Protein AF-A0A6C0BZL2-F1 (afdb_monomer)

Secondary structure (DSSP, 8-state):
-HHHHHHHHHHHHHHHHHHHHHTS--SSPPSS-HHHHHHHHHHHHHH---GGG---TTS-HHHHHHHHHHHHHTTHHHHHHHHHHHHS---S-------GGGHHHHHHHHTTTT--

InterPro domains:
  IPR025161 Insertion element IS402-like domain [PF13340] (23-81)

Organism: NCBI:txid107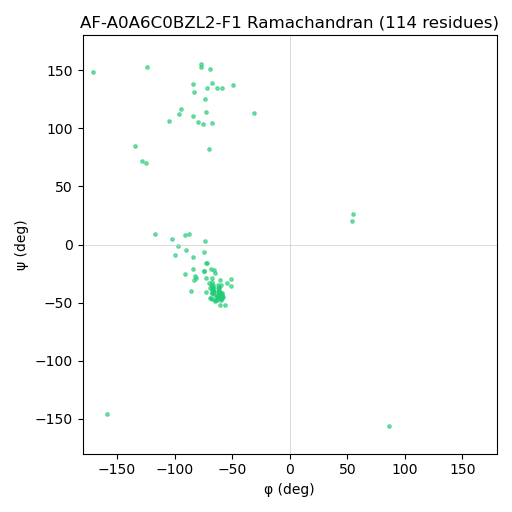0528

Radius of gyration: 16.45 Å; Cα contacts (8 Å, |Δi|>4): 42; chains: 1; bounding box: 38×40×42 Å

Sequence (116 aa):
MQSASTRNAIAHAVHSYETQRIRTPQGRRRKLSVAYILERIFYVCNTECQWSQLEVPESSYKTVYHYFNLWFEARLFENVFYAGLTVRQPVGGFVVVDSENRHNARRKAQRRDYVE

pLDDT: mean 76.73, std 18.31, range [37.59, 93.94]

Foldseek 3Di:
DPPVVLLVQLVVLVVVVVVVCVVPPDDDDDPDDPVVLSVQVVVCVVVVDDLQPRDDPVDHSVVSVVVVVVVVVVVSSVVSVVVVVVVDDCPDDDDDDDPPPPPPVVVVVVVVVPPD

Solvent-accessible surface area (backbone atoms only — not comparable to full-atom values): 7361 Å² total; per-residue (Å²): 128,70,65,64,60,54,51,49,50,44,51,50,53,51,51,56,52,50,57,58,44,64,77,59,74,78,77,80,83,78,86,71,55,70,67,58,43,50,53,53,50,51,47,35,71,74,66,69,52,58,64,91,73,46,87,39,97,93,63,50,38,65,57,45,50,51,53,51,52,53,43,52,75,69,37,49,65,58,51,47,51,52,54,56,52,69,72,50,73,88,69,90,74,88,82,87,80,85,74,82,78,63,68,70,65,53,59,63,58,65,62,61,79,73,75,125

Structure (mmCIF, N/CA/C/O backbone):
data_AF-A0A6C0BZL2-F1
#
_entry.id   AF-A0A6C0BZL2-F1
#
loop_
_atom_site.group_PDB
_atom_site.id
_atom_site.type_symbol
_atom_site.label_atom_id
_atom_site.label_alt_id
_atom_site.label_comp_id
_atom_site.label_asym_id
_atom_site.label_entity_id
_atom_site.label_seq_id
_atom_site.pdbx_PDB_ins_code
_atom_site.Cartn_x
_atom_site.Cartn_y
_atom_site.Cartn_z
_atom_site.occupancy
_atom_site.B_iso_or_equiv
_atom_site.auth_seq_id
_atom_site.auth_comp_id
_atom_site.auth_asym_id
_atom_site.auth_atom_id
_atom_site.pdbx_PDB_model_num
ATOM 1 N N . MET A 1 1 ? 14.470 11.043 -10.102 1.00 38.84 1 MET A N 1
ATOM 2 C CA . MET A 1 1 ? 13.172 11.512 -10.652 1.00 38.84 1 MET A CA 1
ATOM 3 C C . MET A 1 1 ? 12.152 10.405 -10.969 1.00 38.84 1 MET A C 1
ATOM 5 O O . MET A 1 1 ? 10.986 10.743 -11.098 1.00 38.84 1 MET A O 1
ATOM 9 N N . GLN A 1 2 ? 12.510 9.111 -11.054 1.00 51.00 2 GLN A N 1
ATOM 10 C CA . GLN A 1 2 ? 11.554 8.033 -11.404 1.00 51.00 2 GLN A CA 1
ATOM 11 C C . GLN A 1 2 ? 10.565 7.648 -10.275 1.00 51.00 2 GLN A C 1
ATOM 13 O O . GLN A 1 2 ? 9.478 7.157 -10.562 1.00 51.00 2 GLN A O 1
ATOM 18 N N . SER A 1 3 ? 10.885 7.907 -8.998 1.00 57.72 3 SER A N 1
ATOM 19 C CA . SER A 1 3 ? 10.074 7.428 -7.861 1.00 57.72 3 SER A C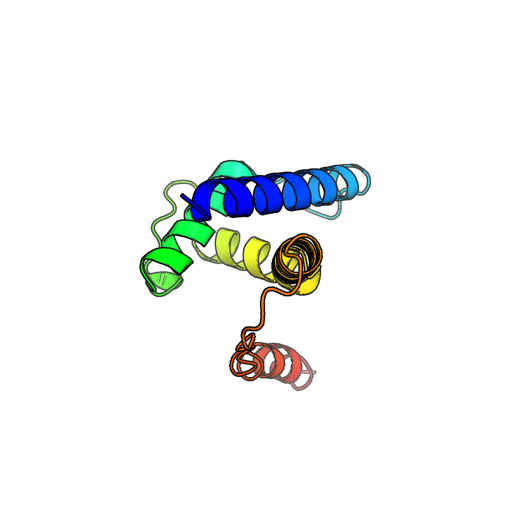A 1
ATOM 20 C C . SER A 1 3 ? 8.707 8.110 -7.720 1.00 57.72 3 SER A C 1
ATOM 22 O O . SER A 1 3 ? 7.744 7.459 -7.321 1.00 57.72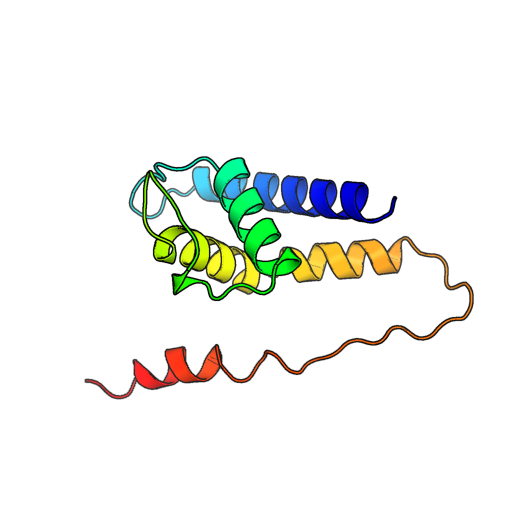 3 SER A O 1
ATOM 24 N N . ALA A 1 4 ? 8.589 9.394 -8.076 1.00 60.69 4 ALA A N 1
ATOM 25 C CA . ALA A 1 4 ? 7.336 10.140 -7.940 1.00 60.69 4 ALA A CA 1
ATOM 26 C C . ALA A 1 4 ? 6.257 9.657 -8.926 1.00 60.69 4 ALA A C 1
ATOM 28 O O . ALA A 1 4 ? 5.089 9.554 -8.559 1.00 60.69 4 ALA A O 1
ATOM 29 N N . SER A 1 5 ? 6.652 9.296 -10.154 1.00 75.44 5 SER A N 1
ATOM 30 C CA . SER A 1 5 ? 5.729 8.797 -11.183 1.00 75.44 5 SER A CA 1
ATOM 31 C C . SER A 1 5 ? 5.152 7.430 -10.799 1.00 75.44 5 SER A C 1
ATOM 33 O O . SER A 1 5 ? 3.934 7.255 -10.798 1.00 75.44 5 SER A O 1
ATOM 35 N N . THR A 1 6 ? 6.001 6.501 -10.349 1.00 80.81 6 THR A N 1
ATOM 36 C CA . THR A 1 6 ? 5.557 5.176 -9.891 1.00 80.81 6 THR A CA 1
ATOM 37 C C . THR A 1 6 ? 4.711 5.264 -8.621 1.00 80.81 6 THR A C 1
ATOM 39 O O . THR A 1 6 ? 3.678 4.605 -8.530 1.00 80.81 6 THR A O 1
ATOM 42 N N . ARG A 1 7 ? 5.088 6.117 -7.654 1.00 83.69 7 ARG A N 1
ATOM 43 C CA . ARG A 1 7 ? 4.308 6.337 -6.423 1.00 83.69 7 ARG A CA 1
ATOM 44 C C . ARG A 1 7 ? 2.893 6.829 -6.736 1.00 83.69 7 ARG A C 1
ATOM 46 O O . ARG A 1 7 ? 1.934 6.318 -6.161 1.00 83.69 7 ARG A O 1
ATOM 53 N N . ASN A 1 8 ? 2.758 7.769 -7.672 1.00 88.88 8 ASN A N 1
ATOM 54 C CA . ASN A 1 8 ? 1.456 8.275 -8.106 1.00 88.88 8 ASN A CA 1
ATOM 55 C C . ASN A 1 8 ? 0.649 7.203 -8.847 1.00 88.88 8 ASN A C 1
ATOM 57 O O . ASN A 1 8 ? -0.538 7.046 -8.573 1.00 88.88 8 ASN A O 1
ATOM 61 N N . ALA A 1 9 ? 1.281 6.413 -9.719 1.00 89.44 9 ALA A N 1
ATOM 62 C CA . ALA A 1 9 ? 0.613 5.308 -10.407 1.00 89.44 9 ALA A CA 1
ATOM 63 C C . ALA A 1 9 ? 0.071 4.252 -9.424 1.00 89.44 9 ALA A C 1
ATOM 65 O O . ALA A 1 9 ? -1.074 3.820 -9.555 1.00 89.44 9 ALA A O 1
ATOM 66 N N . ILE A 1 10 ? 0.844 3.901 -8.387 1.00 90.75 10 ILE A N 1
ATOM 67 C CA . ILE A 1 10 ? 0.386 3.024 -7.296 1.00 90.75 10 ILE A CA 1
ATOM 68 C C . ILE A 1 10 ? -0.786 3.664 -6.548 1.00 90.75 10 ILE A C 1
ATOM 70 O O . ILE A 1 10 ? -1.795 3.000 -6.314 1.00 90.75 10 ILE A O 1
ATOM 74 N N . ALA A 1 11 ? -0.689 4.950 -6.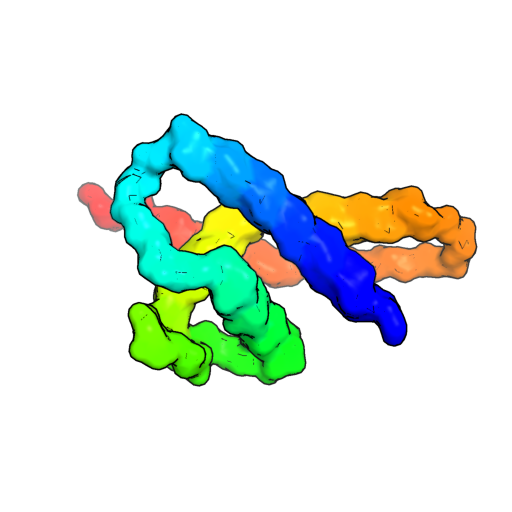200 1.00 91.31 11 ALA A N 1
ATOM 75 C CA . ALA A 1 11 ? -1.761 5.654 -5.503 1.00 91.31 11 ALA A CA 1
ATOM 76 C C . ALA A 1 11 ? -3.068 5.667 -6.316 1.00 91.31 11 ALA A C 1
ATOM 78 O O . ALA A 1 11 ? -4.132 5.403 -5.757 1.00 91.31 11 ALA A O 1
ATOM 79 N N . HIS A 1 12 ? -2.994 5.896 -7.631 1.00 91.44 12 HIS A N 1
ATOM 80 C CA . HIS A 1 12 ? -4.151 5.826 -8.524 1.00 91.44 12 HIS A CA 1
ATOM 81 C C . HIS A 1 12 ? -4.733 4.411 -8.608 1.00 91.44 12 HIS A C 1
ATOM 83 O O . HIS A 1 12 ? -5.939 4.251 -8.430 1.00 91.44 12 HIS A O 1
ATOM 89 N N . ALA A 1 13 ? -3.899 3.384 -8.802 1.00 92.25 13 ALA A N 1
ATOM 90 C CA . ALA A 1 13 ? -4.353 1.993 -8.863 1.00 92.25 13 ALA A CA 1
ATOM 91 C C . ALA A 1 13 ? -5.071 1.567 -7.571 1.00 92.25 13 ALA A C 1
ATOM 93 O O . ALA A 1 13 ? -6.153 0.977 -7.608 1.00 92.25 13 ALA A O 1
ATOM 94 N N . VAL A 1 14 ? -4.505 1.931 -6.419 1.00 92.44 14 VAL A N 1
ATOM 95 C CA . VAL A 1 14 ? -5.096 1.663 -5.104 1.00 92.44 14 VAL A CA 1
ATOM 96 C C . VAL A 1 14 ? -6.389 2.448 -4.909 1.00 92.44 14 VAL A C 1
ATOM 98 O O . VAL A 1 14 ? -7.360 1.894 -4.401 1.00 92.44 14 VAL A O 1
ATOM 101 N N . HIS A 1 15 ? -6.450 3.707 -5.343 1.00 92.00 15 HIS A N 1
ATOM 102 C CA . HIS A 1 15 ? -7.672 4.501 -5.259 1.00 92.00 15 HIS A CA 1
ATOM 103 C C . HIS A 1 15 ? -8.814 3.898 -6.091 1.00 92.00 15 HIS A C 1
ATOM 105 O O . HIS A 1 15 ? -9.935 3.769 -5.591 1.00 92.00 15 HIS A O 1
ATOM 111 N N . SER A 1 16 ? -8.542 3.475 -7.329 1.00 90.50 16 SER A N 1
ATOM 112 C CA . SER A 1 16 ? -9.534 2.809 -8.180 1.00 90.50 16 SER A CA 1
ATOM 113 C C . SER A 1 16 ? -10.023 1.498 -7.559 1.00 90.50 16 SER A C 1
ATOM 115 O O . SER A 1 16 ? -11.231 1.261 -7.498 1.00 90.50 16 SER A O 1
ATOM 117 N N . TYR A 1 17 ? -9.107 0.684 -7.028 1.00 91.12 17 TYR A N 1
ATOM 118 C CA . TYR A 1 17 ? -9.434 -0.570 -6.350 1.00 91.12 17 TYR A CA 1
ATOM 119 C C . TYR A 1 17 ? -10.277 -0.352 -5.081 1.00 91.12 17 TYR A C 1
ATOM 121 O O . TYR A 1 17 ? -11.305 -0.997 -4.877 1.00 91.12 17 TYR A O 1
ATOM 129 N N . GLU A 1 18 ? -9.904 0.609 -4.236 1.00 89.44 18 GLU A N 1
ATOM 130 C CA . GLU A 1 18 ? -10.652 0.935 -3.018 1.00 89.44 18 GLU A CA 1
ATOM 131 C C . GLU A 1 18 ? -12.033 1.525 -3.332 1.00 89.44 18 GLU A C 1
ATOM 133 O O . GLU A 1 18 ? -13.001 1.216 -2.640 1.00 89.44 18 GLU A O 1
ATOM 138 N N . THR A 1 19 ? -12.165 2.300 -4.411 1.00 88.06 19 THR A N 1
ATOM 139 C CA . THR A 1 19 ? -13.465 2.809 -4.879 1.00 88.06 19 THR A CA 1
ATOM 140 C C . THR A 1 19 ? -14.407 1.667 -5.259 1.00 88.06 19 THR A C 1
ATOM 142 O O . THR A 1 19 ? -15.592 1.705 -4.924 1.00 88.06 19 THR A O 1
ATOM 145 N N . GLN A 1 20 ? -13.891 0.622 -5.911 1.00 85.50 20 GLN A N 1
ATOM 146 C CA . GLN A 1 20 ? -14.669 -0.580 -6.218 1.00 85.50 20 GLN A CA 1
ATOM 147 C C . GLN A 1 20 ? -15.055 -1.342 -4.942 1.00 85.50 20 GLN A C 1
ATOM 149 O O . GLN A 1 20 ? -16.199 -1.774 -4.808 1.00 85.50 20 GLN A O 1
ATOM 154 N N . ARG A 1 21 ? -14.148 -1.441 -3.963 1.00 82.38 21 ARG A N 1
ATOM 155 C CA . ARG A 1 21 ? -14.427 -2.100 -2.676 1.00 82.38 21 ARG A CA 1
ATOM 156 C C . ARG A 1 21 ? -15.463 -1.376 -1.825 1.00 82.38 21 ARG A C 1
ATOM 158 O O . ARG A 1 21 ? -16.276 -2.034 -1.188 1.00 82.38 21 ARG A O 1
ATOM 165 N N . ILE A 1 22 ? -15.475 -0.043 -1.824 1.00 80.88 22 ILE A N 1
ATOM 166 C CA . ILE A 1 22 ? -16.471 0.746 -1.076 1.00 80.88 22 ILE A CA 1
ATOM 167 C C . ILE A 1 22 ? -17.896 0.452 -1.565 1.00 80.88 22 ILE A C 1
ATOM 169 O O . ILE A 1 22 ? -18.827 0.482 -0.764 1.00 80.88 22 ILE A O 1
ATOM 173 N N . ARG A 1 23 ? -18.070 0.119 -2.852 1.00 77.81 23 ARG A N 1
ATOM 174 C CA . ARG A 1 23 ? -19.378 -0.246 -3.423 1.00 77.81 23 ARG A CA 1
ATOM 175 C C . ARG A 1 23 ? -19.908 -1.586 -2.905 1.00 77.81 23 ARG A C 1
ATOM 177 O O . ARG A 1 23 ? -21.113 -1.794 -2.939 1.00 77.81 23 ARG A O 1
ATOM 184 N N . THR A 1 24 ? -19.035 -2.456 -2.393 1.00 74.56 24 THR A N 1
ATOM 185 C CA . THR A 1 24 ? -19.410 -3.757 -1.815 1.00 74.56 24 THR A CA 1
ATOM 186 C C . THR A 1 24 ? -18.787 -3.897 -0.422 1.00 74.56 24 THR A C 1
ATOM 188 O O . THR A 1 24 ? -17.802 -4.621 -0.249 1.00 74.56 24 THR A O 1
ATOM 191 N N . PRO A 1 25 ? -19.292 -3.158 0.584 1.00 68.12 25 PRO A N 1
ATOM 192 C CA . PRO A 1 25 ? -18.649 -3.081 1.886 1.00 68.12 25 PRO A CA 1
ATOM 193 C C . PRO A 1 25 ? -18.728 -4.431 2.607 1.00 68.12 25 PRO A C 1
ATOM 195 O O . PRO A 1 25 ? -19.761 -4.806 3.153 1.00 68.12 25 PRO A O 1
ATOM 198 N N . GLN A 1 26 ? -17.609 -5.152 2.637 1.00 64.06 26 GLN A N 1
ATOM 199 C CA . GLN A 1 26 ? -17.437 -6.325 3.487 1.00 64.06 26 GLN A CA 1
ATOM 200 C C . GLN A 1 26 ? -16.730 -5.908 4.783 1.00 64.06 26 GLN A C 1
ATOM 202 O O . GLN A 1 26 ? -15.559 -5.528 4.777 1.00 64.06 26 GLN A O 1
ATOM 207 N N . GLY A 1 27 ? -17.449 -5.980 5.906 1.00 69.75 27 GLY A N 1
ATOM 208 C CA . GLY A 1 27 ? -16.886 -5.832 7.249 1.00 69.75 27 GLY A CA 1
ATOM 209 C C . GLY A 1 27 ? -16.762 -4.397 7.783 1.00 69.75 27 GLY A C 1
ATOM 210 O O . GLY A 1 27 ? -17.514 -3.488 7.430 1.00 69.75 27 GLY A O 1
ATOM 211 N N . ARG A 1 28 ? -15.834 -4.214 8.732 1.00 74.06 28 ARG A N 1
ATOM 212 C CA . ARG A 1 28 ? -15.680 -2.980 9.519 1.00 74.06 28 ARG A CA 1
ATOM 213 C C . ARG A 1 28 ? -15.107 -1.843 8.672 1.00 74.06 28 ARG A C 1
ATOM 215 O O . ARG A 1 28 ? -14.095 -2.010 7.996 1.00 74.06 28 ARG A O 1
ATOM 222 N N . ARG A 1 29 ? -15.697 -0.649 8.795 1.00 74.75 29 ARG A N 1
ATOM 223 C CA . ARG A 1 29 ? -15.174 0.571 8.160 1.00 74.75 29 ARG A CA 1
ATOM 224 C C . ARG A 1 29 ? -13.748 0.870 8.633 1.00 74.75 29 ARG A C 1
ATOM 226 O O . ARG A 1 29 ? -13.454 0.823 9.830 1.00 74.75 29 ARG A O 1
ATOM 233 N N . ARG A 1 30 ? -12.875 1.195 7.677 1.00 83.50 30 ARG A N 1
ATOM 234 C CA . ARG A 1 30 ? -11.490 1.602 7.931 1.00 83.50 30 ARG A CA 1
ATOM 235 C C . ARG A 1 30 ? -11.465 2.910 8.728 1.00 83.50 30 ARG A C 1
ATOM 237 O O . ARG A 1 30 ? -12.176 3.844 8.380 1.00 83.50 30 ARG A O 1
ATOM 244 N N . LYS A 1 31 ? -10.614 2.971 9.756 1.00 84.38 31 LYS A N 1
ATOM 245 C CA . LYS A 1 31 ? -10.343 4.202 10.521 1.00 84.38 31 LYS A CA 1
ATOM 246 C C . LYS A 1 31 ? -9.258 5.074 9.882 1.00 84.38 31 LYS A C 1
ATOM 248 O O . LYS A 1 31 ? -9.395 6.285 9.847 1.00 84.38 31 LYS A O 1
ATOM 253 N N . LEU A 1 32 ? -8.204 4.447 9.358 1.00 87.44 32 LEU A N 1
ATOM 254 C CA . LEU A 1 32 ? -7.088 5.137 8.707 1.00 87.44 32 LEU A CA 1
ATOM 255 C C . LEU A 1 32 ? -7.439 5.597 7.284 1.00 87.44 32 LEU A C 1
ATOM 257 O O . LEU A 1 32 ? -8.266 4.988 6.604 1.00 87.44 32 LEU A O 1
ATOM 261 N N . SER A 1 33 ? -6.763 6.628 6.785 1.00 90.69 33 SER A N 1
ATOM 262 C CA . SER A 1 33 ? -6.864 7.006 5.373 1.00 90.69 33 SER A CA 1
ATOM 263 C C . SER A 1 33 ? -6.042 6.059 4.482 1.00 90.69 33 SER A C 1
ATOM 265 O O . SER A 1 33 ? -5.044 5.478 4.913 1.00 90.69 33 SER A O 1
ATOM 267 N N . VAL A 1 34 ? -6.455 5.899 3.216 1.00 91.31 34 VAL A N 1
ATOM 268 C CA . VAL A 1 34 ? -5.699 5.112 2.214 1.00 91.31 34 VAL A CA 1
ATOM 269 C C . VAL A 1 34 ? -4.291 5.676 2.044 1.00 91.31 34 VAL A C 1
ATOM 271 O O . VAL A 1 34 ? -3.322 4.922 2.036 1.00 91.31 34 VAL A O 1
ATOM 274 N N . ALA A 1 35 ? -4.192 7.004 1.929 1.00 91.69 35 ALA A N 1
ATOM 275 C CA . ALA A 1 35 ? -2.931 7.708 1.736 1.00 91.69 35 ALA A CA 1
ATOM 276 C C . ALA A 1 35 ? -1.960 7.429 2.887 1.00 91.69 35 ALA A C 1
ATOM 278 O O . ALA A 1 35 ? -0.819 7.055 2.642 1.00 91.69 35 ALA A O 1
ATOM 279 N N . TYR A 1 36 ? -2.442 7.500 4.132 1.00 93.25 36 TYR A N 1
ATOM 280 C CA . TYR A 1 36 ? -1.623 7.216 5.305 1.00 93.25 36 TYR A CA 1
ATOM 281 C C . TYR A 1 36 ? -1.099 5.774 5.311 1.00 93.25 36 TYR A C 1
ATOM 283 O O . TYR A 1 36 ? 0.078 5.541 5.570 1.00 93.25 36 TYR A O 1
ATOM 291 N N . ILE A 1 37 ? -1.945 4.792 4.983 1.00 93.25 37 ILE A N 1
ATOM 292 C CA . ILE A 1 37 ? -1.514 3.389 4.885 1.00 93.25 37 ILE A CA 1
ATOM 293 C C . ILE A 1 37 ? -0.441 3.229 3.804 1.00 93.25 37 ILE A C 1
ATOM 295 O O . ILE A 1 37 ? 0.574 2.581 4.050 1.00 93.25 37 ILE A O 1
ATOM 299 N N . LEU A 1 38 ? -0.643 3.831 2.628 1.00 93.38 38 LEU A N 1
ATOM 300 C CA . LEU A 1 38 ? 0.329 3.778 1.537 1.00 93.38 38 LEU A CA 1
ATOM 301 C C . LEU A 1 38 ? 1.669 4.391 1.929 1.00 93.38 38 LEU A C 1
ATOM 303 O O . LEU A 1 38 ? 2.708 3.796 1.662 1.00 93.38 38 LEU A O 1
ATOM 307 N N . GLU A 1 39 ? 1.664 5.541 2.599 1.00 93.00 39 GLU A N 1
ATOM 308 C CA . GLU A 1 39 ? 2.898 6.169 3.070 1.00 93.00 39 GLU A CA 1
ATOM 309 C C . GLU A 1 39 ? 3.659 5.290 4.054 1.00 93.00 39 GLU A C 1
ATOM 311 O O . GLU A 1 39 ? 4.879 5.179 3.954 1.00 93.00 39 GLU A O 1
ATOM 316 N N . ARG A 1 40 ? 2.952 4.603 4.954 1.00 93.94 40 ARG A N 1
ATOM 317 C CA . ARG A 1 40 ? 3.576 3.664 5.890 1.00 93.94 40 ARG A CA 1
ATOM 318 C C . ARG A 1 40 ? 4.146 2.432 5.190 1.00 93.94 40 ARG A C 1
ATOM 320 O O . ARG A 1 40 ? 5.220 1.980 5.565 1.00 93.94 40 ARG A O 1
ATOM 327 N N . ILE A 1 41 ? 3.480 1.923 4.153 1.00 93.06 41 ILE A N 1
ATOM 328 C CA . ILE A 1 41 ? 4.021 0.837 3.320 1.00 93.06 41 ILE A CA 1
ATOM 329 C C . ILE A 1 41 ? 5.290 1.304 2.602 1.00 93.06 41 ILE A C 1
ATOM 331 O O . ILE A 1 41 ? 6.310 0.626 2.669 1.00 93.06 41 ILE A O 1
ATOM 335 N N . PHE A 1 42 ? 5.264 2.480 1.968 1.00 91.50 42 PHE A N 1
ATOM 336 C CA . PHE A 1 42 ? 6.450 3.029 1.308 1.00 91.50 42 PHE A CA 1
ATOM 337 C C . PHE A 1 42 ? 7.593 3.278 2.288 1.00 91.50 42 PHE A C 1
ATOM 339 O O . PHE A 1 42 ? 8.745 3.047 1.940 1.00 91.50 42 PHE A O 1
ATOM 346 N N . TYR A 1 43 ? 7.290 3.706 3.512 1.00 92.06 43 TYR A N 1
ATOM 347 C CA . TYR A 1 43 ? 8.291 3.858 4.560 1.00 92.06 43 TYR A CA 1
ATOM 348 C C . TYR A 1 43 ? 8.990 2.530 4.872 1.00 92.06 43 TYR A C 1
ATOM 350 O O . TYR A 1 43 ? 10.217 2.485 4.877 1.00 92.06 43 TYR A O 1
ATOM 358 N N . VAL A 1 44 ? 8.231 1.444 5.050 1.00 92.25 44 VAL A N 1
ATOM 359 C CA . VAL A 1 44 ? 8.789 0.097 5.266 1.00 92.25 44 VAL A CA 1
ATOM 360 C C . VAL A 1 44 ? 9.639 -0.344 4.074 1.00 92.25 44 VAL A C 1
ATOM 362 O O . VAL A 1 44 ? 10.748 -0.827 4.263 1.00 92.25 44 VAL A O 1
ATOM 365 N N . CYS A 1 45 ? 9.171 -0.131 2.842 1.00 88.94 45 CYS A N 1
ATOM 366 C CA . CYS A 1 45 ? 9.926 -0.504 1.642 1.00 88.94 45 CYS A CA 1
ATOM 367 C C . CYS A 1 45 ? 11.206 0.321 1.444 1.00 88.94 45 CYS A C 1
ATOM 369 O O . CYS A 1 45 ? 12.172 -0.198 0.905 1.00 88.94 45 CYS A O 1
ATOM 371 N N . ASN A 1 46 ? 11.217 1.592 1.854 1.00 88.56 46 ASN A N 1
ATOM 372 C CA . ASN A 1 46 ? 12.377 2.472 1.693 1.00 88.56 46 ASN A CA 1
ATOM 373 C C . ASN A 1 46 ? 13.418 2.302 2.803 1.00 88.56 46 ASN A C 1
ATOM 375 O O . ASN A 1 46 ? 14.592 2.564 2.576 1.00 88.56 46 ASN A O 1
ATOM 379 N N . THR A 1 47 ? 12.980 1.951 4.013 1.00 90.19 47 THR A N 1
ATOM 380 C CA . THR A 1 47 ? 13.864 1.804 5.182 1.00 90.19 47 THR A CA 1
ATOM 381 C C . THR A 1 4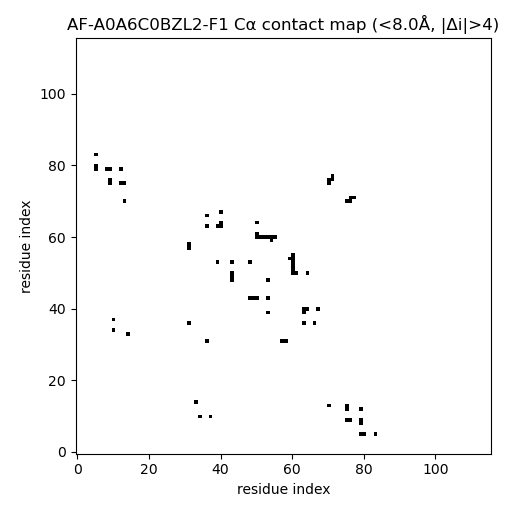7 ? 14.232 0.355 5.472 1.00 90.19 47 THR A C 1
ATOM 383 O O . THR A 1 47 ? 15.065 0.115 6.339 1.00 90.19 47 THR A O 1
ATOM 386 N N . GLU A 1 48 ? 13.586 -0.597 4.792 1.00 88.94 48 GLU A N 1
ATOM 387 C CA . GLU A 1 48 ? 13.704 -2.041 5.029 1.00 88.94 48 GLU A CA 1
ATOM 388 C C . GLU A 1 48 ? 13.426 -2.441 6.490 1.00 88.94 48 GLU A C 1
ATOM 390 O O . GLU A 1 48 ? 13.815 -3.518 6.946 1.00 88.94 48 GLU A O 1
ATOM 395 N N . CYS A 1 49 ? 12.727 -1.586 7.247 1.00 87.88 49 CYS A N 1
ATOM 396 C CA . CYS A 1 49 ? 12.443 -1.851 8.646 1.00 87.88 49 CYS A CA 1
ATOM 397 C C . CYS A 1 49 ? 11.457 -3.014 8.801 1.00 87.88 49 CYS A C 1
ATOM 399 O O . CYS A 1 49 ? 10.592 -3.270 7.955 1.00 87.88 49 CYS A O 1
ATOM 401 N N . GLN A 1 50 ? 11.556 -3.739 9.914 1.00 89.69 50 GLN A N 1
ATOM 402 C CA . GLN A 1 50 ? 10.622 -4.823 10.177 1.00 89.69 50 GLN A CA 1
ATOM 403 C C . GLN A 1 50 ? 9.219 -4.251 10.425 1.00 89.69 50 GLN A C 1
ATOM 405 O O . GLN A 1 50 ? 9.055 -3.288 11.170 1.00 89.69 50 GLN A O 1
ATOM 410 N N . TRP A 1 51 ? 8.175 -4.891 9.887 1.00 89.69 51 TRP A N 1
ATOM 411 C CA . TRP A 1 51 ? 6.782 -4.461 10.091 1.00 89.69 51 TRP A CA 1
ATOM 412 C C . TRP A 1 51 ? 6.410 -4.245 11.566 1.00 89.69 51 TRP A C 1
ATOM 414 O O . TRP A 1 51 ? 5.646 -3.340 11.871 1.00 89.69 51 TRP A O 1
ATOM 424 N N . SER A 1 52 ? 6.945 -5.048 12.489 1.00 88.62 52 SER A N 1
ATOM 425 C CA . SER A 1 52 ? 6.713 -4.917 13.936 1.00 88.62 52 SER A CA 1
ATOM 426 C C . SER A 1 52 ? 7.288 -3.642 14.551 1.00 88.62 52 SER A C 1
ATOM 428 O O . SER A 1 52 ? 6.825 -3.240 15.614 1.00 88.62 52 SER A O 1
ATOM 430 N N . GLN A 1 53 ? 8.275 -3.020 13.905 1.00 89.38 53 GLN A N 1
ATOM 431 C CA . GLN A 1 53 ? 8.909 -1.773 14.339 1.00 89.38 53 GLN A CA 1
ATOM 432 C C . GLN A 1 53 ? 8.202 -0.534 13.774 1.00 89.38 53 GLN A C 1
ATOM 434 O O . GLN A 1 53 ? 8.564 0.591 14.103 1.00 89.38 53 GLN A O 1
ATOM 439 N N . LEU A 1 54 ? 7.194 -0.719 12.916 1.00 90.38 54 LEU A N 1
ATOM 440 C CA . LEU A 1 54 ? 6.448 0.381 12.327 1.00 90.38 54 LEU A CA 1
ATOM 441 C C . LEU A 1 54 ? 5.532 1.032 13.370 1.00 90.38 54 LEU A C 1
ATOM 443 O O . LEU A 1 54 ? 4.533 0.447 13.801 1.00 90.38 54 LEU A O 1
ATOM 447 N N . GLU A 1 55 ? 5.827 2.282 13.706 1.00 88.75 55 GLU A N 1
ATOM 448 C CA . GLU A 1 55 ? 4.972 3.093 14.566 1.00 88.75 55 GLU A CA 1
ATOM 449 C C . GLU A 1 55 ? 3.714 3.561 13.824 1.00 88.75 55 GLU A C 1
ATOM 451 O O . GLU A 1 55 ? 3.775 4.181 12.754 1.00 88.75 55 GLU A O 1
ATOM 456 N N . VAL A 1 56 ? 2.552 3.262 14.411 1.00 88.94 56 VAL A N 1
ATOM 457 C CA . VAL A 1 56 ? 1.234 3.621 13.875 1.00 88.94 56 VAL A CA 1
ATOM 458 C C . VAL A 1 56 ? 0.372 4.184 15.013 1.00 88.94 56 VAL A C 1
ATOM 460 O O . VAL A 1 56 ? -0.390 3.429 15.606 1.00 88.94 56 VAL A O 1
ATOM 463 N N . PRO A 1 57 ? 0.465 5.486 15.343 1.00 83.25 57 PRO A N 1
ATOM 464 C CA . PRO A 1 57 ? -0.164 6.076 16.534 1.00 83.25 57 PRO A CA 1
ATOM 465 C C . PRO A 1 57 ? -1.675 5.825 16.658 1.00 83.25 57 PRO A C 1
ATOM 467 O O . PRO A 1 57 ? -2.185 5.658 17.760 1.00 83.25 57 PRO A O 1
ATOM 470 N N . GLU A 1 58 ? -2.398 5.748 15.538 1.00 79.69 58 GLU A N 1
ATOM 471 C CA . GLU A 1 58 ? -3.856 5.551 15.529 1.00 79.69 58 GLU A CA 1
ATOM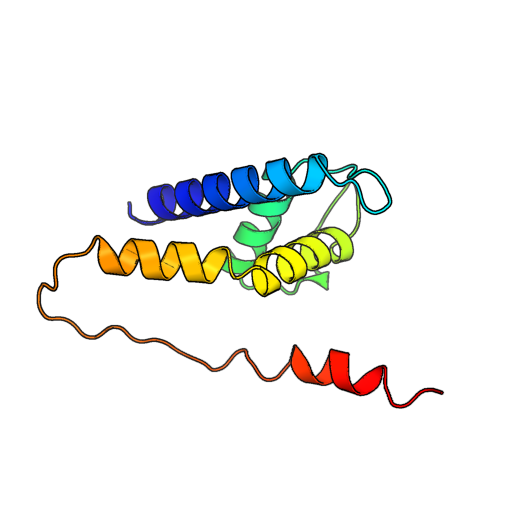 472 C C . GLU A 1 58 ? -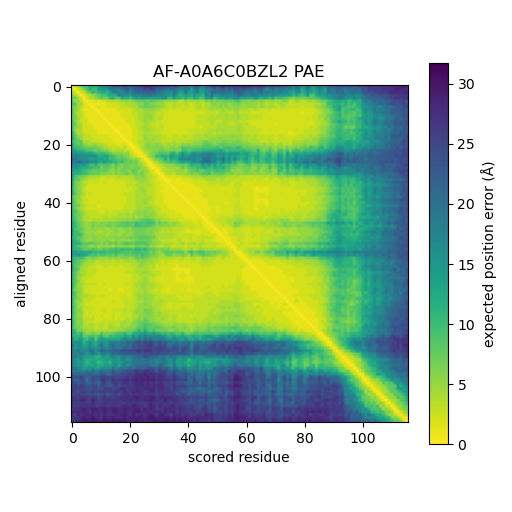4.290 4.086 15.329 1.00 79.69 58 GLU A C 1
ATOM 474 O O . GLU A 1 58 ? -5.488 3.786 15.272 1.00 79.69 58 GLU A O 1
ATOM 479 N N . SER A 1 59 ? -3.348 3.147 15.165 1.00 84.81 59 SER A N 1
ATOM 480 C CA . SER A 1 59 ? -3.680 1.726 15.016 1.00 84.81 59 SER A CA 1
ATOM 481 C C . SER A 1 59 ? -2.507 0.791 15.366 1.00 84.81 59 SER A C 1
ATOM 483 O O . SER A 1 59 ? -1.747 1.039 16.287 1.00 84.81 59 SER A O 1
ATOM 485 N N . SER A 1 60 ? -2.384 -0.338 14.672 1.00 89.94 60 SER A N 1
ATOM 486 C CA . SER A 1 60 ? -1.277 -1.277 14.785 1.00 89.94 60 SER A CA 1
ATOM 487 C C . SER A 1 60 ? -0.644 -1.471 13.412 1.00 89.94 60 SER A C 1
ATOM 489 O O . SER A 1 60 ? -1.338 -1.419 12.391 1.00 89.94 60 SER A O 1
ATOM 491 N N . TYR A 1 61 ? 0.648 -1.803 13.381 1.00 91.94 61 TYR A N 1
ATOM 492 C CA . TYR A 1 61 ? 1.328 -2.253 12.166 1.00 91.94 61 TYR A CA 1
ATOM 493 C C . TYR A 1 61 ? 0.577 -3.389 11.452 1.00 91.94 61 TYR A C 1
ATOM 495 O O . TYR A 1 61 ? 0.617 -3.483 10.227 1.00 91.94 61 TYR A O 1
ATOM 503 N N . LYS A 1 62 ? -0.170 -4.224 12.196 1.00 91.75 62 LYS A N 1
ATOM 504 C CA . LYS A 1 62 ? -0.999 -5.303 11.637 1.00 91.75 62 LYS A CA 1
ATOM 505 C C . LYS A 1 62 ? -2.056 -4.776 10.667 1.00 91.75 62 LYS A C 1
ATOM 507 O O . LYS A 1 62 ? -2.342 -5.441 9.678 1.00 91.75 62 LYS A O 1
ATOM 512 N N . THR A 1 63 ? -2.609 -3.589 10.922 1.00 91.56 63 THR A N 1
ATOM 513 C CA . THR A 1 63 ? -3.566 -2.937 10.019 1.00 91.56 63 THR A CA 1
ATOM 514 C C . THR A 1 63 ? -2.890 -2.584 8.702 1.00 91.56 63 THR A C 1
ATOM 516 O O . THR A 1 63 ? -3.408 -2.910 7.640 1.00 91.56 63 THR A O 1
ATOM 519 N N . VAL A 1 64 ? -1.714 -1.957 8.762 1.00 92.44 64 VAL A N 1
ATOM 520 C CA . VAL A 1 64 ? -0.951 -1.574 7.565 1.00 92.44 64 VAL A CA 1
ATOM 521 C C . VAL A 1 64 ? -0.551 -2.820 6.774 1.00 92.44 64 VAL A C 1
ATOM 523 O O . VAL A 1 64 ? -0.781 -2.880 5.569 1.00 92.44 64 VAL A O 1
ATOM 526 N N . TYR A 1 65 ? -0.053 -3.853 7.459 1.00 93.31 65 TYR A N 1
ATOM 527 C CA . TYR A 1 65 ? 0.307 -5.128 6.841 1.00 93.31 65 TYR A CA 1
ATOM 528 C C . TYR A 1 65 ? -0.897 -5.844 6.212 1.00 93.31 65 TYR A C 1
ATOM 530 O O . TYR A 1 65 ? -0.776 -6.423 5.138 1.00 93.31 65 TYR A O 1
ATOM 538 N N . HIS A 1 66 ? -2.075 -5.779 6.839 1.00 91.81 66 HIS A N 1
ATOM 539 C CA . HIS A 1 66 ? -3.300 -6.336 6.268 1.00 91.81 66 HIS A CA 1
ATOM 540 C C . HIS A 1 66 ? -3.641 -5.686 4.921 1.00 91.81 66 HIS A C 1
ATOM 542 O O . HIS A 1 66 ? -3.903 -6.399 3.955 1.00 91.81 66 HIS A O 1
ATOM 548 N N . TYR A 1 67 ? -3.589 -4.353 4.831 1.00 91.69 67 TYR A N 1
ATOM 549 C CA . TYR A 1 67 ? -3.821 -3.649 3.566 1.00 91.69 67 TYR A CA 1
ATOM 550 C C . TYR A 1 67 ? -2.728 -3.918 2.537 1.00 91.69 67 TYR A C 1
ATOM 552 O O . TYR A 1 67 ? -3.047 -4.111 1.367 1.00 91.69 67 TYR A O 1
ATOM 560 N N . PHE A 1 68 ? -1.465 -3.994 2.964 1.00 93.75 68 PHE A N 1
ATOM 561 C CA . PHE A 1 68 ? -0.374 -4.409 2.089 1.00 93.75 68 PHE A CA 1
ATOM 562 C C . PHE A 1 68 ? -0.655 -5.781 1.472 1.00 93.75 68 PHE A C 1
ATOM 564 O O . PHE A 1 68 ? -0.636 -5.905 0.252 1.00 93.75 68 PHE A O 1
ATOM 571 N N . ASN A 1 69 ? -0.979 -6.786 2.293 1.00 92.69 69 ASN A N 1
ATOM 572 C CA . ASN A 1 69 ? -1.260 -8.138 1.815 1.00 92.69 69 ASN A CA 1
ATOM 573 C C . ASN A 1 69 ? -2.474 -8.168 0.880 1.00 92.69 69 ASN A C 1
ATOM 575 O O . ASN A 1 69 ? -2.438 -8.808 -0.162 1.00 92.69 69 ASN A O 1
ATOM 579 N N . LEU A 1 70 ? -3.524 -7.419 1.213 1.00 91.81 70 LEU A N 1
ATOM 580 C CA . LEU A 1 70 ? -4.734 -7.338 0.405 1.00 91.81 70 LEU A CA 1
ATOM 581 C C . LEU A 1 70 ? -4.476 -6.715 -0.979 1.00 91.81 70 LEU A C 1
ATOM 583 O O . LEU A 1 70 ? -4.942 -7.228 -1.994 1.00 91.81 70 LEU A O 1
ATOM 587 N N . TRP A 1 71 ? -3.708 -5.628 -1.046 1.00 93.62 71 TRP A N 1
ATOM 588 C CA . TRP A 1 71 ? -3.323 -4.999 -2.315 1.00 93.62 71 TRP A CA 1
ATOM 589 C C . TRP A 1 71 ? -2.291 -5.822 -3.092 1.00 93.62 71 TRP A C 1
ATOM 591 O O . TRP A 1 71 ? -2.271 -5.786 -4.325 1.00 93.62 71 TRP A O 1
ATOM 601 N N . PHE A 1 72 ? -1.457 -6.580 -2.382 1.00 92.06 72 PHE A N 1
ATOM 602 C CA . PHE A 1 72 ? -0.504 -7.515 -2.965 1.00 92.06 72 PHE A CA 1
ATOM 603 C C . PHE A 1 72 ? -1.210 -8.702 -3.632 1.00 92.06 72 PHE A C 1
ATOM 605 O O . PHE A 1 72 ? -0.917 -9.009 -4.783 1.00 92.06 72 PHE A O 1
ATOM 612 N N . GLU A 1 73 ? -2.193 -9.314 -2.967 1.00 91.88 73 GLU A N 1
ATOM 613 C CA . GLU A 1 73 ? -3.027 -10.384 -3.537 1.00 91.88 73 GLU A CA 1
ATOM 614 C C . GLU A 1 73 ? -3.840 -9.896 -4.745 1.00 91.88 73 GLU A C 1
ATOM 616 O O . GLU A 1 73 ? -3.985 -10.616 -5.730 1.00 91.88 73 GLU A O 1
ATOM 621 N N . ALA A 1 74 ? -4.284 -8.636 -4.726 1.00 89.62 74 ALA A N 1
ATOM 622 C CA . ALA A 1 74 ? -4.906 -7.976 -5.874 1.00 89.62 74 ALA A CA 1
ATOM 623 C C . ALA A 1 74 ? -3.910 -7.588 -6.993 1.00 89.62 74 ALA A C 1
ATOM 625 O O . ALA A 1 74 ? -4.306 -6.972 -7.983 1.00 89.62 74 ALA A O 1
ATOM 626 N N . ARG A 1 75 ? -2.620 -7.929 -6.844 1.00 92.25 75 ARG A N 1
ATOM 627 C CA . ARG A 1 75 ? -1.522 -7.661 -7.790 1.00 92.25 75 ARG A CA 1
ATOM 628 C C . ARG A 1 75 ? -1.367 -6.186 -8.174 1.00 92.25 75 ARG A C 1
ATOM 630 O O . ARG A 1 75 ? -0.834 -5.878 -9.236 1.00 92.25 75 ARG A O 1
ATOM 637 N N . LEU A 1 76 ? -1.782 -5.249 -7.317 1.00 92.25 76 LEU A N 1
ATOM 638 C CA . LEU A 1 76 ? -1.772 -3.818 -7.656 1.00 92.25 76 LEU A CA 1
ATOM 639 C C . LEU A 1 76 ? -0.356 -3.300 -7.933 1.00 92.25 76 LEU A C 1
ATOM 641 O O . LEU A 1 76 ? -0.133 -2.604 -8.921 1.00 92.25 76 LEU A O 1
ATOM 645 N N . PHE A 1 77 ? 0.609 -3.676 -7.093 1.00 89.56 77 PHE A N 1
ATOM 646 C CA . PHE A 1 77 ? 2.006 -3.260 -7.249 1.00 89.56 77 PHE A CA 1
ATOM 647 C C . PHE A 1 77 ? 2.643 -3.847 -8.513 1.00 89.56 77 PHE A C 1
ATOM 649 O O . PHE A 1 77 ? 3.333 -3.146 -9.248 1.00 89.56 77 PHE A O 1
ATOM 656 N N . GLU A 1 78 ? 2.371 -5.122 -8.780 1.00 88.62 78 GLU A N 1
ATOM 657 C CA . GLU A 1 78 ? 2.904 -5.846 -9.930 1.00 88.62 78 GLU A CA 1
ATOM 658 C C . GLU A 1 78 ? 2.327 -5.311 -11.248 1.00 88.62 78 GLU A C 1
ATOM 660 O O . GLU A 1 78 ? 3.069 -5.073 -12.199 1.00 88.62 78 GLU A O 1
ATOM 665 N N . ASN A 1 79 ? 1.024 -5.024 -11.284 1.00 89.50 79 ASN A N 1
ATOM 666 C CA . ASN A 1 79 ? 0.371 -4.429 -12.448 1.00 89.50 79 ASN A CA 1
ATOM 667 C C . ASN A 1 79 ? 0.955 -3.051 -12.779 1.00 89.50 79 ASN A C 1
ATOM 669 O O . ASN A 1 79 ? 1.222 -2.763 -13.943 1.00 89.50 79 ASN A O 1
ATOM 673 N N . VAL A 1 80 ? 1.196 -2.210 -11.766 1.00 88.88 80 VAL A N 1
ATOM 674 C CA . VAL A 1 80 ? 1.829 -0.899 -11.974 1.00 88.88 80 VAL A CA 1
ATOM 675 C C . VAL A 1 80 ? 3.274 -1.050 -12.452 1.00 88.88 80 VAL A C 1
ATOM 677 O O . VAL A 1 80 ? 3.696 -0.324 -13.352 1.00 88.88 80 VAL A O 1
ATOM 680 N N . PHE A 1 81 ? 4.022 -2.006 -11.897 1.00 86.56 81 PHE A N 1
ATOM 681 C CA . PHE A 1 81 ? 5.390 -2.291 -12.323 1.00 86.56 81 PHE A CA 1
ATOM 682 C C . PHE A 1 81 ? 5.449 -2.701 -13.802 1.00 86.56 81 PHE A C 1
ATOM 684 O O . PHE A 1 81 ? 6.163 -2.069 -14.581 1.00 86.56 81 PHE A O 1
ATOM 691 N N . TYR A 1 82 ? 4.652 -3.689 -14.221 1.00 85.44 82 TYR A N 1
ATOM 692 C CA . TYR A 1 82 ? 4.628 -4.123 -15.620 1.00 85.44 82 TYR A CA 1
ATOM 693 C C . TYR A 1 82 ? 4.069 -3.061 -16.566 1.00 85.44 82 TYR A C 1
ATOM 695 O O . TYR A 1 82 ? 4.604 -2.900 -17.661 1.00 85.44 82 TYR A O 1
ATOM 703 N N . ALA A 1 83 ? 3.060 -2.289 -16.151 1.00 85.69 83 ALA A N 1
ATOM 704 C CA . ALA A 1 83 ? 2.572 -1.165 -16.948 1.00 85.69 83 ALA A CA 1
ATOM 705 C C . ALA A 1 83 ? 3.696 -0.148 -17.213 1.00 85.69 83 ALA A C 1
ATOM 707 O O . ALA A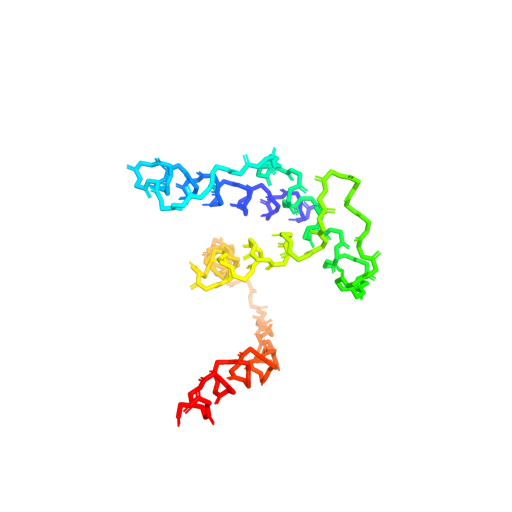 1 83 ? 3.882 0.301 -18.346 1.00 85.69 83 ALA A O 1
ATOM 708 N N . GLY A 1 84 ? 4.518 0.149 -16.202 1.00 82.38 84 GLY A N 1
ATOM 709 C CA . GLY A 1 84 ? 5.702 0.992 -16.365 1.00 82.38 84 GLY A CA 1
ATOM 710 C C . GLY A 1 84 ? 6.734 0.410 -17.337 1.00 82.38 84 GLY A C 1
ATOM 711 O O . GLY A 1 84 ? 7.328 1.157 -18.115 1.00 82.38 84 GLY A O 1
ATOM 712 N N . LEU A 1 85 ? 6.919 -0.914 -17.341 1.00 77.81 85 LEU A N 1
ATOM 713 C CA . LEU A 1 85 ? 7.804 -1.592 -18.293 1.00 77.81 85 LEU A CA 1
ATOM 714 C C . LEU A 1 85 ? 7.275 -1.516 -19.731 1.00 77.81 85 LEU A C 1
ATOM 716 O O . LEU A 1 85 ? 8.062 -1.278 -20.638 1.00 77.81 85 LEU A O 1
ATOM 7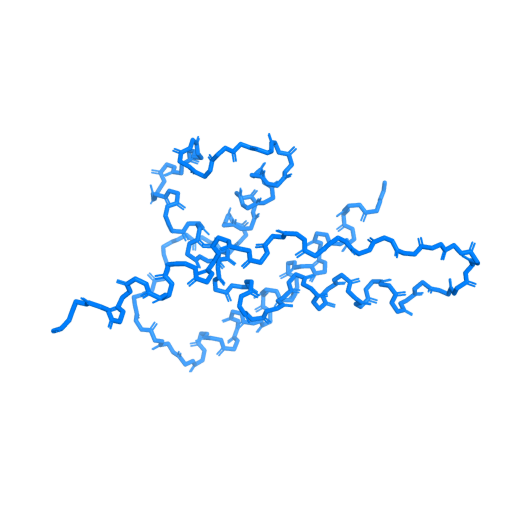20 N N . THR A 1 86 ? 5.962 -1.646 -19.947 1.00 72.75 86 THR A N 1
ATOM 721 C CA . THR A 1 86 ? 5.364 -1.580 -21.297 1.00 72.75 86 THR A CA 1
ATOM 722 C C . THR A 1 86 ? 5.440 -0.200 -21.950 1.00 72.75 86 THR A C 1
ATOM 724 O O . THR A 1 86 ? 5.517 -0.106 -23.170 1.00 72.75 86 THR A O 1
ATOM 727 N N . VAL A 1 87 ? 5.450 0.877 -21.156 1.00 71.00 87 VAL A N 1
ATOM 728 C CA . VAL A 1 87 ? 5.599 2.255 -21.664 1.00 71.00 87 VAL A CA 1
ATOM 729 C C . VAL A 1 87 ? 7.044 2.538 -22.092 1.00 71.00 87 VAL A C 1
ATOM 731 O O . VAL A 1 87 ? 7.304 3.418 -22.915 1.00 71.00 87 VAL A O 1
ATOM 734 N N . ARG A 1 88 ? 8.008 1.786 -21.554 1.00 63.41 88 ARG A N 1
ATOM 735 C CA . ARG A 1 88 ? 9.420 1.922 -21.894 1.00 63.41 88 ARG A CA 1
ATOM 736 C C . ARG A 1 88 ? 9.668 1.201 -23.225 1.00 63.41 88 ARG A C 1
ATOM 738 O O . ARG A 1 88 ? 9.705 -0.023 -23.274 1.00 63.41 88 ARG A O 1
ATOM 745 N N . GLN A 1 89 ? 9.839 1.961 -24.309 1.00 56.41 89 GLN A N 1
ATOM 746 C CA . GLN A 1 89 ? 10.367 1.431 -25.576 1.00 56.41 89 GLN A CA 1
ATOM 747 C C . GLN A 1 89 ? 11.646 0.619 -25.285 1.00 56.41 89 GLN A C 1
ATOM 749 O O . GLN A 1 89 ? 12.454 1.078 -24.467 1.00 56.41 89 GLN A O 1
ATOM 754 N N . PRO A 1 90 ? 11.854 -0.557 -25.906 1.00 58.88 90 PRO A N 1
ATOM 755 C CA . PRO A 1 90 ? 13.030 -1.381 -25.664 1.00 58.88 90 PRO A CA 1
ATOM 756 C C . PRO A 1 90 ? 14.279 -0.704 -26.247 1.00 58.88 90 PRO A C 1
ATOM 758 O O . PRO A 1 90 ? 14.739 -1.013 -27.340 1.00 58.88 90 PRO A O 1
ATOM 761 N N . VAL A 1 91 ? 14.853 0.235 -25.501 1.00 58.16 91 VAL A N 1
ATOM 762 C CA . VAL A 1 91 ? 16.260 0.610 -25.630 1.00 58.16 91 VAL A CA 1
ATOM 763 C C . VAL A 1 91 ? 17.046 -0.517 -24.975 1.00 58.16 91 VAL A C 1
ATOM 765 O O . VAL A 1 91 ? 16.995 -0.660 -23.757 1.00 58.16 91 VAL A O 1
ATOM 768 N N . GLY A 1 92 ? 17.657 -1.373 -25.799 1.00 57.47 92 GLY A N 1
ATOM 769 C CA . GLY A 1 92 ? 18.301 -2.631 -25.407 1.00 57.47 92 GLY A CA 1
ATOM 770 C C . GLY A 1 92 ? 18.902 -2.626 -23.996 1.00 57.47 92 GLY A C 1
ATOM 771 O O . GLY A 1 92 ? 19.858 -1.909 -23.715 1.00 57.47 92 GLY A O 1
ATOM 772 N N . GLY A 1 93 ? 18.318 -3.437 -23.115 1.00 62.91 93 GLY A N 1
ATOM 773 C CA . GLY A 1 93 ? 18.720 -3.614 -21.723 1.00 62.91 93 GLY A CA 1
ATOM 774 C C . GLY A 1 93 ? 17.954 -4.784 -21.105 1.00 62.91 93 GLY A C 1
ATOM 775 O O . GLY A 1 93 ? 16.827 -5.074 -21.506 1.00 62.91 93 GLY A O 1
ATOM 776 N N . PHE A 1 94 ? 18.572 -5.491 -20.161 1.00 57.91 94 PHE A N 1
ATOM 777 C CA . PHE A 1 94 ? 17.949 -6.625 -19.480 1.00 57.91 94 PHE A CA 1
ATOM 778 C C . PHE A 1 94 ? 17.087 -6.141 -18.304 1.00 57.91 94 PHE A C 1
ATOM 780 O O . PHE A 1 94 ? 17.482 -5.251 -17.551 1.00 57.91 94 PHE A O 1
ATOM 787 N N . VAL A 1 95 ? 15.902 -6.733 -18.136 1.00 64.62 95 VAL A N 1
ATOM 788 C CA . VAL A 1 95 ? 15.061 -6.534 -16.948 1.00 64.62 95 VAL A CA 1
ATOM 789 C C . VAL A 1 95 ? 15.363 -7.667 -15.974 1.00 64.62 95 VAL A C 1
ATOM 791 O O . VAL A 1 95 ? 15.111 -8.829 -16.285 1.00 64.62 95 VAL A O 1
ATOM 794 N N . VAL A 1 96 ? 15.896 -7.336 -14.798 1.00 65.06 96 VAL A N 1
ATOM 795 C CA . VAL A 1 96 ? 16.053 -8.305 -13.707 1.00 65.06 96 VAL A CA 1
ATOM 796 C C . VAL A 1 96 ? 14.733 -8.376 -12.948 1.00 65.06 96 VAL A C 1
ATOM 798 O O . VAL A 1 96 ? 14.337 -7.414 -12.291 1.00 65.06 96 VAL A O 1
ATOM 801 N N . VAL A 1 97 ? 14.039 -9.506 -13.067 1.00 64.50 97 VAL A N 1
ATOM 802 C CA . VAL A 1 97 ? 12.881 -9.835 -12.231 1.00 64.50 97 VAL A CA 1
ATOM 803 C C . VAL A 1 97 ? 13.337 -10.880 -11.227 1.00 64.50 97 VAL A C 1
ATOM 805 O O . VAL A 1 97 ? 13.542 -12.038 -11.585 1.00 64.50 97 VAL A O 1
ATOM 808 N N . ASP A 1 98 ? 13.505 -10.467 -9.977 1.00 51.78 98 ASP A N 1
ATOM 809 C CA . ASP A 1 98 ? 13.759 -11.394 -8.882 1.00 51.78 98 ASP A CA 1
ATOM 810 C C . ASP A 1 98 ? 12.423 -11.964 -8.371 1.00 51.78 98 ASP A C 1
ATOM 812 O O . ASP A 1 98 ? 11.452 -11.235 -8.152 1.00 51.78 98 ASP A O 1
ATOM 816 N N . SER A 1 99 ? 12.348 -13.287 -8.229 1.00 55.72 99 SER A N 1
ATOM 817 C CA . SER A 1 99 ? 11.138 -14.015 -7.830 1.00 55.72 99 SER A CA 1
ATOM 818 C C . SER A 1 99 ? 11.140 -14.458 -6.361 1.00 55.72 99 SER A C 1
ATOM 820 O O . SER A 1 99 ? 10.200 -15.131 -5.921 1.00 55.72 99 SER A O 1
ATOM 822 N N . GLU A 1 100 ? 12.155 -14.077 -5.583 1.00 50.94 100 GLU A N 1
ATOM 823 C CA . GLU A 1 100 ? 12.516 -14.781 -4.350 1.00 50.94 100 GLU A CA 1
ATOM 824 C C . GLU A 1 100 ? 11.578 -14.562 -3.141 1.00 50.94 100 GLU A C 1
ATOM 826 O O . GLU A 1 100 ? 11.636 -15.306 -2.165 1.00 50.94 100 GLU A O 1
ATOM 831 N N . ASN A 1 101 ? 10.577 -13.675 -3.197 1.00 45.97 101 ASN A N 1
ATOM 832 C CA . ASN A 1 101 ? 9.707 -13.431 -2.029 1.00 45.97 101 ASN A CA 1
ATOM 833 C C . ASN A 1 101 ? 8.467 -14.353 -1.894 1.00 45.97 101 ASN A C 1
ATOM 835 O O . ASN A 1 101 ? 7.612 -14.144 -1.030 1.00 45.97 101 ASN A O 1
ATOM 839 N N . ARG A 1 102 ? 8.340 -15.414 -2.712 1.00 46.50 102 ARG A N 1
ATOM 840 C CA . ARG A 1 102 ? 7.164 -16.322 -2.697 1.00 46.50 102 ARG A CA 1
ATOM 841 C C . ARG A 1 102 ? 7.083 -17.258 -1.481 1.00 46.50 102 ARG A C 1
ATOM 843 O O . ARG A 1 102 ? 6.024 -17.841 -1.235 1.00 46.50 102 ARG A O 1
ATOM 850 N N . HIS A 1 103 ? 8.167 -17.439 -0.726 1.00 40.06 103 HIS A N 1
ATOM 851 C CA . HIS A 1 103 ? 8.274 -18.570 0.204 1.00 40.06 103 HIS A CA 1
ATOM 852 C C . HIS A 1 103 ? 7.579 -18.356 1.567 1.00 40.06 103 HIS A C 1
ATOM 854 O O . HIS A 1 103 ? 7.101 -19.317 2.171 1.00 40.06 103 HIS A O 1
ATOM 860 N N . ASN A 1 104 ? 7.435 -17.110 2.039 1.00 42.00 104 ASN A N 1
ATOM 861 C CA . ASN A 1 104 ? 6.875 -16.830 3.373 1.00 42.00 104 ASN A CA 1
ATOM 862 C C . ASN A 1 104 ? 5.349 -16.633 3.403 1.00 42.00 104 ASN A C 1
ATOM 864 O O . ASN A 1 104 ? 4.720 -16.900 4.429 1.00 42.00 104 ASN A O 1
ATOM 868 N N . ALA A 1 105 ? 4.731 -16.222 2.291 1.00 45.34 105 ALA A N 1
ATOM 869 C CA . ALA A 1 105 ? 3.280 -16.026 2.214 1.00 45.34 105 ALA A CA 1
ATOM 870 C C . ALA A 1 105 ? 2.507 -17.362 2.200 1.00 45.34 105 ALA A C 1
ATOM 872 O O . ALA A 1 105 ? 1.518 -17.517 2.914 1.00 45.34 105 ALA A O 1
ATOM 873 N N . ARG A 1 106 ? 3.005 -18.376 1.472 1.00 45.38 106 ARG A N 1
ATOM 874 C CA . ARG A 1 106 ? 2.350 -19.697 1.365 1.00 45.38 106 ARG A CA 1
ATOM 875 C C . ARG A 1 106 ? 2.360 -20.499 2.670 1.00 45.38 106 ARG A C 1
ATOM 877 O O . ARG A 1 106 ? 1.370 -21.151 2.987 1.00 45.38 106 ARG A O 1
ATOM 884 N N . ARG A 1 107 ? 3.422 -20.397 3.480 1.00 42.72 107 ARG A N 1
ATOM 885 C CA . ARG A 1 107 ? 3.519 -21.131 4.759 1.00 42.72 107 ARG A CA 1
ATOM 886 C C . ARG A 1 107 ? 2.472 -20.702 5.795 1.00 42.72 107 ARG A C 1
ATOM 888 O O . ARG A 1 107 ? 2.137 -21.495 6.670 1.00 42.72 107 ARG A O 1
ATOM 895 N N . LYS A 1 108 ? 1.943 -19.473 5.711 1.00 39.25 108 LYS A N 1
ATOM 896 C CA . LYS A 1 108 ? 0.873 -19.004 6.611 1.00 39.25 108 LYS A CA 1
ATOM 897 C C . LYS A 1 108 ? -0.521 -19.465 6.179 1.00 39.25 108 LYS A C 1
ATOM 899 O O . LYS A 1 108 ? -1.358 -19.654 7.053 1.00 39.25 108 LYS A O 1
ATOM 904 N N . ALA A 1 109 ? -0.747 -19.684 4.883 1.00 42.81 109 ALA A N 1
ATOM 905 C CA . ALA A 1 109 ? -1.982 -20.290 4.386 1.00 42.81 109 ALA A CA 1
ATOM 906 C C . ALA A 1 109 ? -2.057 -21.773 4.788 1.00 42.81 109 ALA A C 1
ATOM 908 O O . ALA A 1 109 ? -3.030 -22.203 5.389 1.00 42.81 109 ALA A O 1
ATOM 909 N N . GLN A 1 110 ? -0.961 -22.513 4.608 1.00 37.59 110 GLN A N 1
ATOM 910 C CA . GLN A 1 110 ? -0.922 -23.961 4.845 1.00 37.59 110 GLN A CA 1
ATOM 911 C C . GLN A 1 110 ? -0.967 -24.375 6.331 1.00 37.59 110 GLN A C 1
ATOM 913 O O . GLN A 1 110 ? -1.252 -25.525 6.644 1.00 37.59 110 GLN A O 1
ATOM 918 N N . ARG A 1 111 ? -0.706 -23.452 7.272 1.00 38.88 111 ARG A N 1
ATOM 919 C CA . ARG A 1 111 ? -0.835 -23.706 8.722 1.00 38.88 111 ARG A CA 1
ATOM 920 C C . ARG A 1 111 ? -2.257 -23.534 9.268 1.00 38.88 111 ARG A C 1
ATOM 922 O O . ARG A 1 111 ? -2.476 -23.895 10.420 1.00 38.88 111 ARG A O 1
ATOM 929 N N . ARG A 1 112 ? -3.197 -22.970 8.499 1.00 42.06 112 ARG A N 1
ATOM 930 C CA . ARG A 1 112 ? -4.611 -22.872 8.910 1.00 42.06 112 ARG A CA 1
ATOM 931 C C . ARG A 1 112 ? -5.416 -24.138 8.618 1.00 42.06 112 ARG A C 1
ATOM 933 O O . ARG A 1 112 ? -6.399 -24.354 9.306 1.00 42.06 112 ARG A O 1
ATOM 940 N N . ASP A 1 113 ? -4.954 -24.978 7.697 1.00 44.25 113 ASP A N 1
ATOM 941 C CA . ASP A 1 113 ? -5.669 -26.190 7.266 1.00 44.25 113 ASP A CA 1
ATOM 942 C C . ASP A 1 113 ? -5.303 -27.448 8.085 1.00 44.25 113 ASP A C 1
ATOM 944 O O . ASP A 1 113 ? -5.679 -28.555 7.723 1.00 44.25 113 ASP A O 1
ATOM 948 N N . TYR A 1 114 ? -4.542 -27.298 9.176 1.00 39.62 114 TYR A N 1
ATOM 949 C CA . TYR A 1 114 ? -4.098 -28.405 10.045 1.00 39.62 114 TYR A CA 1
ATOM 950 C C . TYR A 1 114 ? -4.636 -28.316 11.483 1.00 39.62 114 TYR A C 1
ATOM 952 O O . TYR A 1 114 ? -4.184 -29.055 12.356 1.00 39.62 114 TYR A O 1
ATOM 960 N N . VAL A 1 115 ? -5.560 -27.388 11.745 1.00 47.81 115 VAL A N 1
ATOM 961 C CA . VAL A 1 115 ? -6.248 -27.263 13.037 1.00 47.81 115 VAL A CA 1
ATOM 962 C C . VAL A 1 115 ? -7.751 -27.323 12.783 1.00 47.81 115 VAL A C 1
ATOM 964 O O . VAL A 1 115 ? -8.449 -26.317 12.887 1.00 47.81 115 VAL A O 1
ATOM 967 N N . GLU A 1 116 ? -8.213 -28.510 12.409 1.00 40.09 116 GLU A N 1
ATOM 968 C CA . GLU A 1 116 ? -9.581 -28.981 12.626 1.00 40.09 116 GLU A CA 1
ATOM 969 C C . GLU A 1 116 ? -9.513 -30.442 13.083 1.00 40.09 116 GLU A C 1
ATOM 971 O O . GLU A 1 116 ? -8.690 -31.197 12.509 1.00 40.09 116 GLU A O 1
#

Mean predicted aligned error: 10.88 Å